Protein AF-A0A9E4VIU3-F1 (afdb_monomer)

Nearest PDB structures (foldseek):
  3c1l-assembly2_J  TM=9.282E-01  e=8.572E-02  Mesorhizobium japonicum MAFF 303099
  3c1l-assembly1_B  TM=9.334E-01  e=9.103E-02  Mesorhizobium japonicum MAFF 303099
  6k40-assembly3_C  TM=9.002E-01  e=1.660E-01  Deinococcus radiodurans R1 = ATCC 13939 = DSM 20539
  2pfx-assembly1_A  TM=9.148E-01  e=4.341E-01  Ruegeria sp. TM1040
  2oyo-assembly1_A  TM=9.130E-01  e=4.610E-01  Deinococcus geothermalis DSM 11300

Secondary structure (DSSP, 8-state):
--------GGGS-HHHHHHHHHHHHHHH-GGG--HHHHHHHTTTS-HHHHHHHHHHHHHHHHHHHHHHHTTPPPPTTSSS--S----

Structure (mmCIF, N/CA/C/O backbone):
data_AF-A0A9E4VIU3-F1
#
_entry.id   AF-A0A9E4VIU3-F1
#
loop_
_atom_site.group_PDB
_atom_site.id
_atom_site.type_symbol
_atom_site.label_atom_id
_atom_site.label_alt_id
_atom_site.label_comp_id
_atom_site.label_asym_id
_atom_site.label_entity_id
_atom_site.label_seq_id
_atom_site.pdbx_PDB_ins_code
_atom_site.Cartn_x
_atom_site.Cartn_y
_atom_site.Cartn_z
_atom_site.occupancy
_atom_site.B_iso_or_equiv
_atom_site.auth_seq_id
_atom_site.auth_comp_id
_atom_site.auth_asym_id
_atom_site.auth_atom_id
_atom_site.pdbx_PDB_model_num
ATOM 1 N N . MET A 1 1 ? 5.549 -7.928 -11.890 1.00 46.66 1 MET A N 1
ATOM 2 C CA . MET A 1 1 ? 5.554 -7.883 -10.416 1.00 46.66 1 MET A CA 1
ATOM 3 C C . MET A 1 1 ? 6.245 -6.600 -9.995 1.00 46.66 1 MET A C 1
ATOM 5 O O . MET A 1 1 ? 7.378 -6.405 -10.414 1.00 46.66 1 MET A O 1
ATOM 9 N N . CYS A 1 2 ?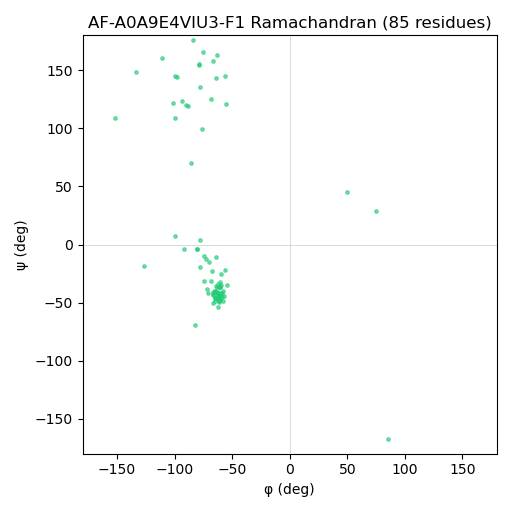 5.574 -5.707 -9.270 1.00 53.59 2 CYS A N 1
ATOM 10 C CA . CYS A 1 2 ? 6.219 -4.509 -8.731 1.00 53.59 2 CYS A CA 1
ATOM 11 C C . CYS A 1 2 ? 6.805 -4.874 -7.360 1.00 53.59 2 CYS A C 1
ATOM 13 O O . CYS A 1 2 ? 6.063 -5.320 -6.492 1.00 53.59 2 CYS A O 1
ATOM 15 N N . ILE A 1 3 ? 8.123 -4.760 -7.179 1.00 57.84 3 ILE A N 1
ATOM 16 C CA . ILE A 1 3 ? 8.794 -5.090 -5.912 1.00 57.84 3 ILE A CA 1
ATOM 17 C C . ILE A 1 3 ? 9.085 -3.780 -5.185 1.00 57.84 3 ILE A C 1
ATOM 19 O O . ILE A 1 3 ? 9.760 -2.919 -5.739 1.00 57.84 3 ILE A O 1
ATOM 23 N N . ILE A 1 4 ? 8.574 -3.632 -3.961 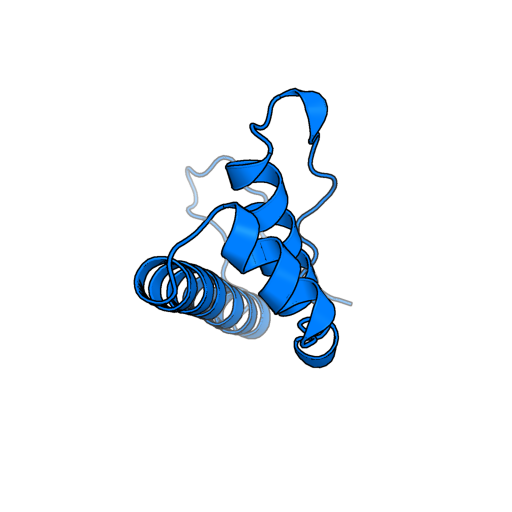1.00 61.62 4 ILE A N 1
ATOM 24 C CA . ILE A 1 4 ? 8.729 -2.406 -3.151 1.00 61.62 4 ILE A CA 1
ATOM 25 C C . ILE A 1 4 ? 10.105 -2.357 -2.443 1.00 61.62 4 ILE A C 1
ATOM 27 O O . ILE A 1 4 ? 10.490 -1.351 -1.864 1.00 61.62 4 ILE A O 1
ATOM 31 N N . GLY A 1 5 ? 10.912 -3.413 -2.568 1.00 66.56 5 GLY A N 1
ATOM 32 C CA . GLY A 1 5 ? 12.187 -3.560 -1.865 1.00 66.56 5 GLY A CA 1
ATOM 33 C C . GLY A 1 5 ? 11.986 -4.148 -0.469 1.00 66.56 5 GLY A C 1
ATOM 34 O O . GLY A 1 5 ? 10.923 -4.685 -0.170 1.00 66.56 5 GLY A O 1
ATOM 35 N N . HIS A 1 6 ? 13.023 -4.101 0.367 1.00 71.06 6 HIS A N 1
ATOM 36 C CA . HIS A 1 6 ? 12.901 -4.443 1.783 1.00 71.06 6 HIS A CA 1
ATOM 37 C C . HIS A 1 6 ? 12.548 -3.179 2.564 1.00 71.06 6 HIS A C 1
ATOM 39 O O . HIS A 1 6 ? 13.314 -2.215 2.536 1.00 71.06 6 HIS A O 1
ATOM 45 N 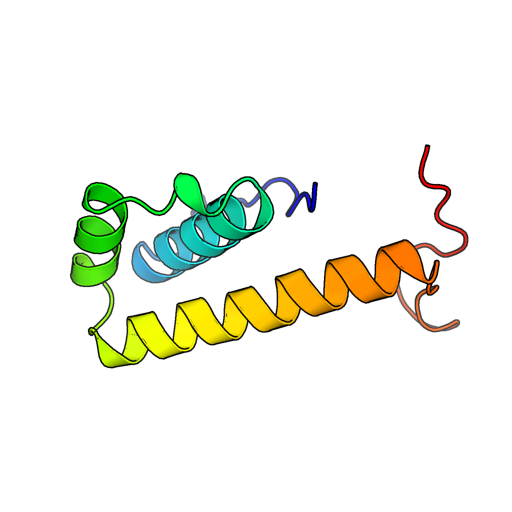N . VAL A 1 7 ? 11.405 -3.186 3.247 1.00 72.75 7 VAL A N 1
ATOM 46 C CA . VAL A 1 7 ? 11.005 -2.100 4.143 1.00 72.75 7 VAL A CA 1
ATOM 47 C C . VAL A 1 7 ? 11.449 -2.447 5.561 1.00 72.75 7 VAL A C 1
ATOM 49 O O . VAL A 1 7 ? 11.082 -3.490 6.100 1.00 72.75 7 VAL A O 1
ATOM 52 N N . ASP A 1 8 ? 12.240 -1.564 6.167 1.00 78.94 8 ASP A N 1
ATOM 53 C CA . ASP A 1 8 ? 12.547 -1.629 7.593 1.00 78.94 8 ASP A CA 1
ATOM 54 C C . ASP A 1 8 ? 11.343 -1.124 8.401 1.00 78.94 8 ASP A C 1
ATOM 56 O O . ASP A 1 8 ? 11.116 0.079 8.540 1.00 78.94 8 ASP A O 1
ATOM 60 N N . GLU A 1 9 ? 10.548 -2.056 8.926 1.00 80.00 9 GLU A N 1
ATOM 61 C CA . GLU A 1 9 ? 9.373 -1.735 9.741 1.00 80.00 9 GLU A CA 1
ATOM 62 C C . GLU A 1 9 ? 9.732 -1.218 11.147 1.00 80.00 9 GLU A C 1
ATOM 64 O O . GLU A 1 9 ? 8.861 -0.688 11.832 1.00 80.00 9 GLU A O 1
ATOM 69 N N . SER A 1 10 ? 10.988 -1.338 11.601 1.00 80.62 10 SER A N 1
ATOM 70 C CA . SER A 1 10 ? 11.366 -0.986 12.981 1.00 80.62 10 SER A CA 1
ATOM 71 C C . SER A 1 10 ? 11.271 0.515 13.284 1.00 80.62 10 SER A C 1
ATOM 73 O O . SER A 1 10 ? 11.103 0.901 14.442 1.00 80.62 10 SER A O 1
ATOM 75 N N . GLY A 1 11 ? 11.336 1.355 12.247 1.00 87.94 11 GLY A N 1
ATOM 76 C CA . GLY A 1 11 ? 11.146 2.803 12.338 1.00 87.94 11 GLY A CA 1
ATOM 77 C C . GLY A 1 11 ? 9.704 3.274 12.123 1.00 87.94 11 GLY A C 1
ATOM 78 O O . GLY A 1 11 ? 9.453 4.472 12.232 1.00 87.94 11 GLY A O 1
ATOM 79 N N . LEU A 1 12 ? 8.772 2.372 11.801 1.00 90.81 12 LEU A N 1
ATOM 80 C CA . LEU A 1 12 ? 7.393 2.718 11.459 1.00 90.81 12 LEU A CA 1
ATOM 81 C C . LEU A 1 12 ? 6.458 2.563 12.658 1.00 90.81 12 LEU A C 1
ATOM 83 O O . LEU A 1 12 ? 6.566 1.632 13.459 1.00 90.81 12 LEU A O 1
ATOM 87 N N . THR A 1 13 ? 5.468 3.447 12.753 1.00 94.19 13 THR A N 1
ATOM 88 C CA . THR A 1 13 ? 4.335 3.216 13.652 1.00 94.19 13 THR A CA 1
ATOM 89 C C . THR A 1 13 ? 3.505 2.017 13.167 1.00 94.19 13 THR A C 1
ATOM 91 O O . THR A 1 13 ? 3.501 1.711 11.971 1.00 94.19 13 THR A O 1
ATOM 94 N N . PRO A 1 14 ? 2.718 1.356 14.040 1.00 92.69 14 PRO A N 1
ATOM 95 C CA . PRO A 1 14 ? 1.844 0.254 13.620 1.00 92.69 14 PRO A CA 1
ATOM 96 C C . PRO A 1 14 ? 0.886 0.631 12.478 1.00 92.69 14 PRO A C 1
ATOM 98 O O . PRO A 1 14 ? 0.630 -0.171 11.579 1.00 92.69 14 PRO A O 1
ATOM 101 N N . ARG A 1 15 ? 0.405 1.883 12.473 1.00 93.75 15 ARG A N 1
ATOM 102 C CA . ARG A 1 15 ? -0.448 2.433 11.413 1.00 93.75 15 ARG A CA 1
ATOM 103 C C . ARG A 1 15 ? 0.295 2.515 10.076 1.00 93.75 15 ARG A C 1
ATOM 105 O O . ARG A 1 15 ? -0.223 2.051 9.064 1.00 93.75 15 ARG A O 1
ATOM 112 N N . GLU A 1 16 ? 1.508 3.063 10.072 1.00 93.56 16 GLU A N 1
ATOM 113 C CA . GLU A 1 16 ? 2.335 3.186 8.863 1.00 93.56 16 GLU A CA 1
ATOM 114 C C . GLU A 1 16 ? 2.786 1.822 8.340 1.00 93.56 16 GLU A C 1
ATOM 116 O O . GLU A 1 16 ? 2.659 1.558 7.147 1.00 93.56 16 GLU A O 1
ATOM 121 N N . ALA A 1 17 ? 3.227 0.922 9.223 1.00 92.81 17 ALA A N 1
ATOM 122 C CA . ALA A 1 17 ? 3.596 -0.443 8.851 1.00 92.81 17 ALA A CA 1
ATOM 123 C C . ALA A 1 17 ? 2.420 -1.181 8.185 1.00 92.81 17 ALA A C 1
ATOM 125 O O . ALA A 1 17 ? 2.595 -1.858 7.173 1.00 92.81 17 ALA A O 1
ATOM 126 N N . THR A 1 18 ? 1.196 -0.994 8.690 1.00 94.25 18 THR A N 1
ATOM 127 C CA . THR A 1 18 ? -0.010 -1.582 8.086 1.00 94.25 18 THR A CA 1
ATOM 128 C C . THR A 1 18 ? -0.293 -1.012 6.690 1.00 94.25 18 THR A C 1
ATOM 130 O O . THR A 1 18 ? -0.619 -1.772 5.776 1.00 94.25 18 THR A O 1
ATOM 133 N N . ALA A 1 19 ? -0.115 0.298 6.482 1.00 93.81 19 ALA A N 1
ATOM 134 C CA . ALA A 1 19 ? -0.250 0.914 5.158 1.00 93.81 19 ALA A CA 1
ATOM 135 C C . ALA A 1 19 ? 0.819 0.425 4.166 1.00 93.81 19 ALA A C 1
ATOM 137 O O . ALA A 1 19 ? 0.507 0.161 3.004 1.00 93.81 19 ALA A O 1
ATOM 138 N N . VAL A 1 20 ? 2.065 0.252 4.616 1.00 92.06 20 VAL A N 1
ATOM 139 C CA . VAL A 1 20 ? 3.135 -0.316 3.785 1.00 92.06 20 VAL A CA 1
ATOM 140 C C . VAL A 1 20 ? 2.797 -1.748 3.372 1.00 92.06 20 VAL A C 1
ATOM 142 O O . VAL A 1 20 ? 2.863 -2.073 2.187 1.00 92.06 20 VAL A O 1
ATOM 145 N N . ARG A 1 21 ? 2.340 -2.584 4.310 1.00 92.31 21 ARG A N 1
ATOM 146 C CA . ARG A 1 21 ? 1.906 -3.961 4.019 1.00 92.31 21 ARG A CA 1
ATOM 147 C C . ARG A 1 21 ? 0.744 -4.014 3.028 1.00 92.31 21 ARG A C 1
ATOM 149 O O . ARG A 1 21 ? 0.713 -4.903 2.180 1.00 92.31 21 ARG A O 1
ATOM 156 N N . LEU A 1 22 ? -0.193 -3.064 3.096 1.00 93.88 22 LEU A N 1
ATOM 157 C CA . LEU A 1 22 ? -1.262 -2.933 2.100 1.00 93.88 22 LEU A CA 1
ATOM 158 C C . LEU A 1 22 ? -0.678 -2.657 0.711 1.00 93.88 22 LEU A C 1
ATOM 160 O O . LEU A 1 22 ? -1.019 -3.356 -0.244 1.00 93.88 22 LEU A O 1
ATOM 164 N N . ALA A 1 23 ? 0.226 -1.681 0.600 1.00 92.12 23 ALA A N 1
ATOM 165 C CA . ALA A 1 23 ? 0.876 -1.354 -0.664 1.00 92.12 23 ALA A CA 1
ATOM 166 C C . ALA A 1 23 ? 1.653 -2.556 -1.234 1.00 92.12 23 ALA A C 1
ATOM 168 O O . ALA A 1 23 ? 1.547 -2.836 -2.429 1.00 92.12 23 ALA A O 1
ATOM 169 N N . GLU A 1 24 ? 2.371 -3.305 -0.389 1.00 90.00 24 GLU A N 1
ATOM 170 C CA . GLU A 1 24 ? 3.096 -4.522 -0.779 1.00 90.00 24 GLU A CA 1
ATOM 171 C C . GLU A 1 24 ? 2.174 -5.612 -1.319 1.00 90.00 24 GLU A C 1
ATOM 173 O O . GLU A 1 24 ? 2.435 -6.142 -2.403 1.00 90.00 24 GLU A O 1
ATOM 178 N N . ARG A 1 25 ? 1.079 -5.915 -0.612 1.00 92.31 25 ARG A N 1
ATOM 179 C CA . ARG A 1 25 ? 0.080 -6.894 -1.065 1.00 92.31 25 ARG A CA 1
ATOM 180 C C . ARG A 1 25 ? -0.531 -6.470 -2.395 1.00 92.31 25 ARG A C 1
ATOM 182 O O . ARG A 1 25 ? -0.511 -7.237 -3.349 1.00 92.31 25 ARG A O 1
ATOM 189 N N . MET A 1 26 ? -0.959 -5.213 -2.524 1.00 92.81 26 MET A N 1
ATOM 190 C CA . MET A 1 26 ? -1.525 -4.686 -3.774 1.00 92.81 26 MET A CA 1
ATOM 191 C C . MET A 1 26 ? -0.541 -4.706 -4.954 1.00 92.81 26 MET A C 1
ATOM 193 O O . MET A 1 26 ? -0.946 -4.874 -6.109 1.00 92.81 26 MET A O 1
ATOM 197 N N . ALA A 1 27 ? 0.750 -4.493 -4.697 1.00 88.38 27 ALA A N 1
ATOM 198 C CA . ALA A 1 27 ? 1.796 -4.556 -5.714 1.00 88.38 27 ALA A CA 1
ATOM 199 C C . ALA A 1 27 ? 2.127 -5.999 -6.132 1.00 88.38 27 ALA A C 1
ATOM 201 O O . ALA A 1 27 ? 2.498 -6.223 -7.294 1.00 88.38 27 ALA A O 1
ATOM 202 N N . ARG A 1 28 ? 1.989 -6.949 -5.195 1.00 87.56 28 ARG A N 1
ATOM 203 C CA . ARG A 1 28 ? 2.260 -8.377 -5.372 1.00 87.56 28 ARG A CA 1
ATOM 204 C C . ARG A 1 28 ? 1.090 -9.113 -6.022 1.00 87.56 28 ARG A C 1
ATOM 206 O O . ARG A 1 28 ? 1.191 -9.549 -7.167 1.00 87.56 28 ARG A O 1
ATOM 213 N N . ASP A 1 29 ? 0.001 -9.229 -5.280 1.00 88.94 29 ASP A N 1
ATOM 214 C CA . ASP A 1 29 ? -1.254 -9.842 -5.686 1.00 88.94 29 ASP A CA 1
ATOM 215 C C . ASP A 1 29 ? -2.400 -9.174 -4.903 1.00 88.94 29 ASP A C 1
ATOM 217 O O . ASP A 1 29 ? -2.537 -9.393 -3.699 1.00 88.94 29 ASP A O 1
ATOM 221 N N . PRO A 1 30 ? -3.247 -8.364 -5.562 1.00 89.31 30 PRO A N 1
ATOM 222 C CA . PRO A 1 30 ? -4.386 -7.725 -4.912 1.00 89.31 30 PRO A CA 1
ATOM 223 C C . PRO A 1 30 ? -5.350 -8.697 -4.220 1.00 89.31 30 PRO A C 1
ATOM 225 O O . PRO A 1 30 ? -6.060 -8.270 -3.314 1.00 89.31 30 PRO A O 1
ATOM 228 N N . H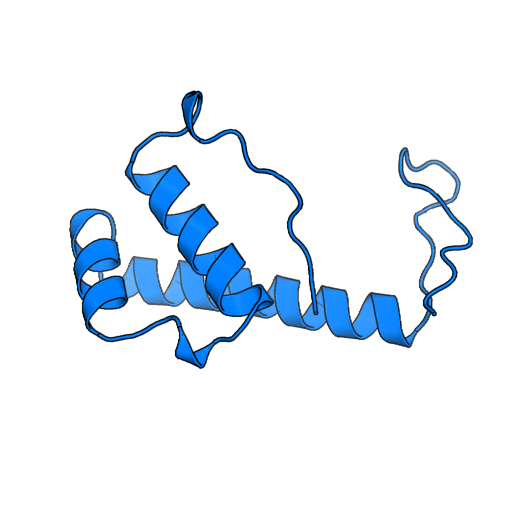IS A 1 31 ? -5.379 -9.982 -4.599 1.00 91.00 31 HIS A N 1
ATOM 229 C CA . HIS A 1 31 ? -6.211 -10.981 -3.920 1.00 91.00 31 HIS A CA 1
ATOM 230 C C . HIS A 1 31 ? -5.716 -11.327 -2.506 1.00 91.00 31 HIS A C 1
ATOM 232 O O . HIS A 1 31 ? -6.478 -11.893 -1.730 1.00 91.00 31 HIS A O 1
ATOM 238 N N . GLU A 1 32 ? -4.478 -10.971 -2.141 1.00 91.06 32 GLU A N 1
ATOM 239 C CA . GLU A 1 32 ? -3.959 -11.107 -0.770 1.00 91.06 32 GLU A CA 1
ATOM 240 C C . GLU A 1 32 ? -4.535 -10.051 0.194 1.00 91.06 32 GLU A C 1
ATOM 242 O O . GLU A 1 32 ? -4.303 -10.118 1.405 1.00 91.06 32 GLU A O 1
ATOM 247 N N . VAL A 1 33 ? -5.252 -9.044 -0.317 1.00 93.12 33 VAL A N 1
ATOM 248 C CA . VAL A 1 33 ? -5.978 -8.049 0.487 1.00 93.12 33 VAL A CA 1
ATOM 249 C C . VAL A 1 33 ? -7.364 -8.615 0.822 1.00 93.12 33 VAL A C 1
ATOM 251 O O . VAL A 1 33 ? -8.382 -8.196 0.275 1.00 93.12 33 VAL A O 1
ATOM 254 N N . ASP A 1 34 ? -7.374 -9.624 1.687 1.00 94.00 34 ASP A N 1
ATOM 255 C CA . ASP A 1 34 ? -8.564 -10.352 2.129 1.00 94.00 34 ASP A CA 1
ATOM 256 C C . ASP A 1 34 ? -9.303 -9.664 3.296 1.00 94.00 34 ASP A C 1
ATOM 258 O O . ASP A 1 34 ? -8.874 -8.638 3.833 1.00 94.00 34 ASP A O 1
ATOM 262 N N . ASP A 1 35 ? -10.443 -10.235 3.700 1.00 95.19 35 ASP A N 1
ATOM 263 C CA . ASP A 1 35 ? -11.284 -9.708 4.785 1.00 95.19 35 ASP A CA 1
ATOM 264 C C . ASP A 1 35 ? -10.548 -9.642 6.136 1.00 95.19 35 ASP A C 1
ATOM 2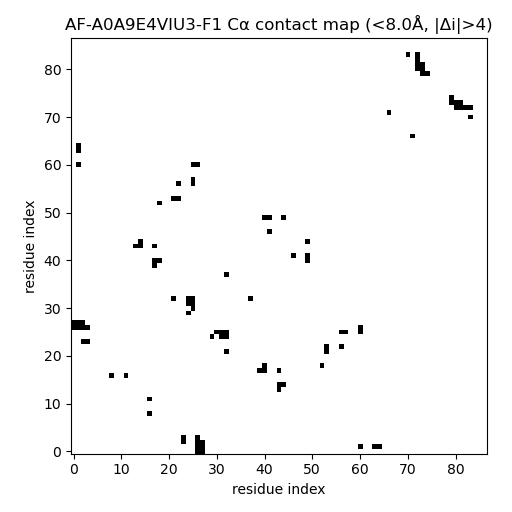66 O O . ASP A 1 35 ? -10.789 -8.734 6.946 1.00 95.19 35 ASP A O 1
ATOM 270 N N . ASP A 1 36 ? -9.625 -10.576 6.376 1.00 96.12 36 ASP A N 1
ATOM 271 C CA . ASP A 1 36 ? -8.779 -10.603 7.569 1.00 96.12 36 ASP A CA 1
ATOM 272 C C . ASP A 1 36 ? -7.818 -9.412 7.574 1.00 96.12 36 ASP A C 1
ATOM 274 O O . ASP A 1 36 ? -7.623 -8.758 8.606 1.00 96.12 36 ASP A O 1
ATOM 278 N N . PHE A 1 37 ? -7.249 -9.071 6.419 1.00 95.94 37 PHE A N 1
ATOM 279 C CA . PHE A 1 37 ? -6.398 -7.900 6.283 1.00 95.94 37 PHE A CA 1
ATOM 280 C C . PHE A 1 37 ? -7.186 -6.586 6.335 1.00 95.94 37 PHE A C 1
ATOM 282 O O . PHE A 1 37 ? -6.753 -5.645 7.001 1.00 95.94 37 PHE A O 1
ATOM 289 N N . PHE A 1 38 ? -8.386 -6.520 5.751 1.00 95.94 38 PHE A N 1
ATOM 290 C CA . PHE A 1 38 ? -9.288 -5.378 5.953 1.00 95.94 38 PHE A CA 1
ATOM 291 C C . PHE A 1 38 ? -9.656 -5.185 7.425 1.00 95.94 38 PHE A C 1
ATOM 293 O O . PHE A 1 38 ? -9.771 -4.055 7.901 1.00 95.94 38 PHE A O 1
ATOM 300 N N . SER A 1 39 ? -9.796 -6.276 8.175 1.00 96.25 39 SER A N 1
ATOM 301 C CA . SER A 1 39 ? -10.037 -6.208 9.615 1.00 96.25 39 SER A CA 1
ATOM 302 C C . SER A 1 39 ? -8.828 -5.674 10.387 1.00 96.25 39 SER A C 1
ATOM 304 O O . SER A 1 39 ? -9.023 -4.980 11.381 1.00 96.25 39 SER A O 1
ATOM 306 N N . GLN A 1 40 ? -7.598 -5.919 9.921 1.00 95.38 40 GLN A N 1
ATOM 307 C CA . GLN A 1 40 ? -6.381 -5.296 10.464 1.00 95.38 40 GLN A CA 1
ATOM 308 C C . GLN A 1 40 ? -6.290 -3.809 10.106 1.00 95.38 40 GLN A C 1
ATOM 310 O O . GLN A 1 40 ? -5.978 -2.992 10.968 1.00 95.38 40 GLN A O 1
ATOM 315 N N . LEU A 1 41 ? -6.630 -3.432 8.869 1.00 96.06 41 LEU A N 1
ATOM 316 C CA . LEU A 1 41 ? -6.678 -2.027 8.448 1.00 96.06 41 LEU A CA 1
ATOM 317 C C . LEU A 1 41 ? -7.632 -1.213 9.330 1.00 96.06 41 LEU A C 1
ATOM 319 O O . LEU A 1 41 ? -7.257 -0.150 9.822 1.00 96.06 41 LEU A O 1
ATOM 323 N N . ARG A 1 42 ? -8.816 -1.761 9.627 1.00 96.88 42 ARG A N 1
ATOM 324 C CA . ARG A 1 42 ? -9.819 -1.134 10.506 1.00 96.88 42 ARG A CA 1
ATOM 325 C C . ARG A 1 42 ? -9.369 -0.952 11.965 1.00 96.88 42 ARG A C 1
ATOM 327 O O . ARG A 1 42 ? -10.039 -0.255 12.719 1.00 96.88 42 ARG A O 1
ATOM 334 N N . GLN A 1 43 ? -8.243 -1.537 12.388 1.00 97.00 43 GLN A N 1
ATOM 335 C CA . GLN A 1 43 ? -7.653 -1.264 13.711 1.00 97.00 43 GLN A CA 1
ATOM 336 C C . GLN A 1 43 ? -6.894 0.070 13.753 1.00 97.00 43 GLN A C 1
ATOM 338 O O . GLN A 1 43 ? -6.632 0.596 14.835 1.00 97.00 43 GLN A O 1
ATOM 343 N N . HIS A 1 44 ? -6.520 0.607 12.589 1.00 96.38 44 HIS A N 1
ATOM 344 C CA . HIS A 1 44 ? -5.645 1.773 12.468 1.00 96.38 44 HIS A CA 1
ATOM 345 C C . HIS A 1 44 ? -6.218 2.902 11.606 1.00 96.38 44 HIS A C 1
ATOM 347 O O . HIS A 1 44 ? -5.734 4.030 11.711 1.00 96.38 44 HIS A O 1
ATOM 353 N N . PHE A 1 45 ? -7.218 2.601 10.777 1.00 96.50 45 PHE A N 1
ATOM 354 C CA . PHE A 1 45 ? -7.818 3.509 9.808 1.00 96.50 45 PHE A CA 1
ATOM 355 C C . PHE A 1 45 ? -9.348 3.451 9.879 1.00 96.50 45 PHE A C 1
ATOM 357 O O . PHE A 1 45 ? -9.913 2.390 10.159 1.00 96.50 45 PHE A O 1
ATOM 364 N N . THR A 1 46 ? -10.019 4.570 9.599 1.00 97.75 46 THR A N 1
ATOM 365 C CA . THR A 1 46 ? -11.469 4.573 9.330 1.00 97.75 46 THR A CA 1
ATOM 366 C C . THR A 1 46 ? -11.768 4.027 7.935 1.00 97.75 46 THR A C 1
ATOM 368 O O . THR A 1 46 ? -10.871 3.920 7.098 1.00 97.75 46 THR A O 1
ATOM 371 N N . ASP A 1 47 ? -13.029 3.700 7.649 1.00 96.62 47 ASP A N 1
ATOM 372 C CA . ASP A 1 47 ? -13.417 3.208 6.322 1.00 96.62 47 ASP A CA 1
ATOM 373 C C . ASP A 1 47 ? -13.122 4.243 5.219 1.00 96.62 47 ASP A C 1
ATOM 375 O O . ASP A 1 47 ? -12.671 3.874 4.134 1.00 96.62 47 ASP A O 1
ATOM 379 N N . GLU A 1 48 ? -13.292 5.540 5.498 1.00 97.69 48 GLU A N 1
ATOM 380 C CA . GLU A 1 48 ? -12.930 6.618 4.571 1.00 97.69 48 GLU A CA 1
ATOM 381 C C . GLU A 1 48 ? -11.417 6.673 4.328 1.00 97.69 48 GLU A C 1
ATOM 383 O O . GLU A 1 48 ? -10.976 6.728 3.180 1.00 97.69 48 GLU A O 1
ATOM 388 N N . GLU A 1 49 ? -10.611 6.587 5.391 1.00 97.06 49 GLU A N 1
ATOM 389 C CA . GLU A 1 49 ? -9.151 6.566 5.273 1.00 97.06 49 GLU A CA 1
ATOM 390 C C . GLU A 1 49 ? -8.665 5.323 4.510 1.00 97.06 49 GLU A C 1
ATOM 392 O O . GLU A 1 49 ? -7.725 5.408 3.721 1.00 97.06 49 GLU A O 1
ATOM 397 N N . ILE A 1 50 ? -9.312 4.167 4.689 1.00 96.69 50 ILE A N 1
ATOM 398 C CA . ILE A 1 50 ? -8.990 2.945 3.939 1.00 96.69 50 ILE A CA 1
ATOM 399 C C . ILE A 1 50 ? -9.216 3.164 2.442 1.00 96.69 50 ILE A C 1
ATOM 401 O O . ILE A 1 50 ? -8.356 2.793 1.640 1.00 96.69 50 ILE A O 1
ATOM 405 N N . VAL A 1 51 ? -10.331 3.791 2.052 1.00 96.81 51 VAL A N 1
ATOM 406 C CA . VAL A 1 51 ? -10.598 4.126 0.644 1.00 96.81 51 VAL A CA 1
ATOM 407 C C . VAL A 1 51 ? -9.493 5.021 0.082 1.00 96.81 51 VAL A C 1
ATOM 409 O O . VAL A 1 51 ? -8.983 4.748 -1.008 1.00 96.81 51 VAL A O 1
ATOM 412 N N . GLU A 1 52 ? -9.079 6.048 0.825 1.00 96.62 52 GLU A N 1
ATOM 413 C CA . GLU A 1 52 ? -8.011 6.959 0.404 1.00 96.62 52 GLU A CA 1
ATOM 414 C C . GLU A 1 52 ? -6.663 6.247 0.243 1.00 96.62 52 GLU A C 1
ATOM 416 O O . GLU A 1 52 ? -5.995 6.415 -0.781 1.00 96.62 52 GLU A O 1
ATOM 421 N N . VAL A 1 53 ? -6.269 5.411 1.209 1.00 94.81 53 VAL A N 1
ATOM 422 C CA . VAL A 1 53 ? -4.985 4.692 1.169 1.00 94.81 53 VAL A CA 1
ATOM 423 C C . VAL A 1 53 ? -4.964 3.670 0.031 1.00 94.81 53 VAL A C 1
ATOM 425 O O . VAL A 1 53 ? -3.980 3.595 -0.710 1.00 94.81 53 VAL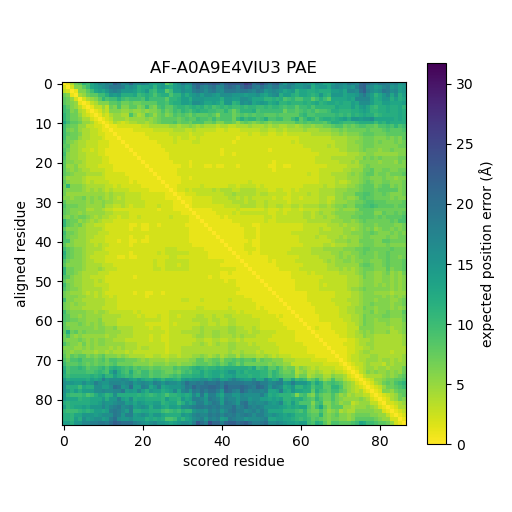 A O 1
ATOM 428 N N . VAL A 1 54 ? -6.051 2.918 -0.169 1.00 95.50 54 VAL A N 1
ATOM 429 C CA . VAL A 1 54 ? -6.174 1.971 -1.290 1.00 95.50 54 VAL A CA 1
ATOM 430 C C . VAL A 1 54 ? -6.105 2.710 -2.627 1.00 95.50 54 VAL A C 1
ATOM 432 O O . VAL A 1 54 ? -5.423 2.264 -3.557 1.00 95.50 54 VAL A O 1
ATOM 435 N N . PHE A 1 55 ? -6.775 3.856 -2.742 1.00 95.75 55 PHE A N 1
ATOM 436 C CA . PHE A 1 55 ? -6.746 4.654 -3.962 1.00 95.75 55 PHE A CA 1
ATOM 437 C C . PHE A 1 55 ? -5.343 5.207 -4.247 1.00 95.75 55 PHE A C 1
ATOM 439 O O . PHE A 1 55 ? -4.838 5.056 -5.363 1.00 95.75 55 PHE A O 1
A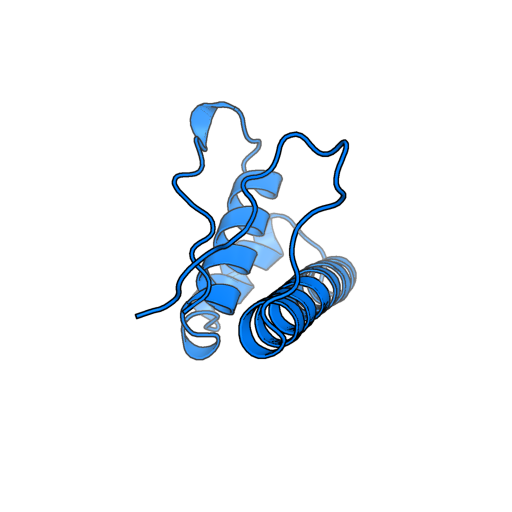TOM 446 N N . ALA A 1 56 ? -4.671 5.760 -3.235 1.00 94.06 56 ALA A N 1
ATOM 447 C CA . ALA A 1 56 ? -3.299 6.244 -3.353 1.00 94.06 56 ALA A CA 1
ATOM 448 C C . ALA A 1 56 ? -2.338 5.127 -3.800 1.00 94.06 56 ALA A C 1
ATOM 450 O O . ALA A 1 56 ? -1.600 5.297 -4.775 1.00 94.06 56 ALA A O 1
ATOM 451 N N . ALA A 1 57 ? -2.396 3.953 -3.162 1.00 92.88 57 ALA A N 1
ATOM 452 C CA . ALA A 1 57 ? -1.585 2.794 -3.539 1.00 92.88 57 ALA A CA 1
ATOM 453 C C . ALA A 1 57 ? -1.874 2.317 -4.978 1.00 92.88 57 ALA A C 1
ATOM 455 O O . ALA A 1 57 ? -0.958 1.942 -5.718 1.00 92.88 57 ALA A O 1
ATOM 456 N N . SER A 1 58 ? -3.136 2.383 -5.412 1.00 93.75 58 SER A N 1
ATOM 457 C CA . SER A 1 58 ? -3.550 2.008 -6.770 1.00 93.75 58 SER A CA 1
ATOM 458 C C . SER A 1 58 ? -2.922 2.898 -7.844 1.00 93.75 58 SER A C 1
ATOM 460 O O . SER A 1 58 ? -2.463 2.382 -8.866 1.00 93.75 58 SER A O 1
ATOM 462 N N . ILE A 1 59 ? -2.852 4.215 -7.611 1.00 93.81 59 ILE A N 1
ATOM 463 C CA . ILE A 1 59 ? -2.234 5.172 -8.545 1.00 93.81 59 ILE A CA 1
ATOM 464 C C . ILE A 1 59 ? -0.759 4.829 -8.766 1.00 93.81 59 ILE A C 1
ATOM 466 O O . ILE A 1 59 ? -0.309 4.765 -9.912 1.00 93.81 59 ILE A O 1
ATOM 470 N N . PHE A 1 60 ? -0.013 4.550 -7.695 1.00 88.75 60 PHE A N 1
ATOM 471 C CA . PHE A 1 60 ? 1.394 4.162 -7.816 1.00 88.75 60 PHE A CA 1
ATOM 472 C C . PHE A 1 60 ? 1.560 2.825 -8.537 1.00 88.75 60 PHE A C 1
ATOM 474 O O . PHE A 1 60 ? 2.425 2.691 -9.401 1.00 88.75 60 PHE A O 1
ATOM 481 N N . ASN A 1 61 ? 0.697 1.845 -8.260 1.00 89.38 61 ASN A N 1
ATOM 482 C CA . ASN A 1 61 ? 0.749 0.560 -8.951 1.00 89.38 61 ASN A CA 1
ATOM 483 C C . ASN A 1 61 ? 0.449 0.699 -10.458 1.00 89.38 61 ASN A C 1
ATOM 485 O O . ASN A 1 61 ? 1.043 -0.001 -11.281 1.00 89.38 61 ASN A O 1
ATOM 489 N N . TRP A 1 62 ? -0.451 1.609 -10.842 1.00 91.25 62 TRP A N 1
ATOM 490 C CA . TRP A 1 62 ? -0.689 1.962 -12.243 1.00 91.25 62 TRP A CA 1
ATOM 491 C C . TRP A 1 62 ? 0.528 2.656 -12.870 1.00 91.25 62 TRP A C 1
ATOM 493 O O . TRP A 1 62 ? 1.006 2.212 -13.917 1.00 91.25 62 TRP A O 1
ATOM 503 N N . GLY A 1 63 ? 1.070 3.681 -12.206 1.00 88.94 63 GLY A N 1
ATOM 504 C CA . GLY A 1 63 ? 2.229 4.437 -12.685 1.00 88.94 63 GLY A CA 1
ATOM 505 C C . GLY A 1 63 ? 3.451 3.546 -12.899 1.00 88.94 63 GLY A C 1
ATOM 506 O O . GLY A 1 63 ? 4.099 3.624 -13.940 1.00 88.94 63 GLY A O 1
ATOM 507 N N . ASN A 1 64 ? 3.704 2.610 -11.983 1.00 86.38 64 ASN A N 1
ATOM 508 C CA . ASN A 1 64 ? 4.791 1.641 -12.115 1.00 86.38 64 ASN A CA 1
ATOM 509 C C . ASN A 1 64 ? 4.618 0.755 -13.354 1.00 86.38 64 ASN A C 1
ATOM 511 O O . ASN A 1 64 ? 5.568 0.576 -14.115 1.00 86.38 64 ASN A O 1
ATOM 515 N N . LYS A 1 65 ? 3.407 0.239 -13.610 1.00 87.44 65 LYS A N 1
ATOM 516 C CA . LYS A 1 65 ? 3.136 -0.561 -14.818 1.00 87.44 65 LYS A CA 1
ATOM 517 C C . LYS A 1 65 ? 3.355 0.252 -16.091 1.00 87.44 65 LYS A C 1
ATOM 519 O O . LYS A 1 65 ? 3.967 -0.257 -17.028 1.00 87.44 65 LYS A O 1
ATOM 524 N N . PHE A 1 66 ? 2.883 1.496 -16.120 1.00 90.25 66 PHE A N 1
ATOM 525 C CA . PHE A 1 66 ? 3.069 2.387 -17.260 1.00 90.25 66 PHE A CA 1
ATOM 526 C C . PHE A 1 66 ? 4.557 2.674 -17.512 1.00 90.25 66 PHE A C 1
ATOM 528 O O . PHE A 1 66 ? 5.056 2.391 -18.601 1.00 90.25 66 PHE A O 1
ATOM 535 N N . ASN A 1 67 ? 5.281 3.140 -16.491 1.00 87.94 67 ASN A N 1
ATOM 536 C CA . ASN A 1 67 ? 6.691 3.523 -16.589 1.00 87.94 67 ASN A CA 1
ATOM 537 C C . ASN A 1 67 ? 7.580 2.349 -17.021 1.00 87.94 67 ASN A C 1
ATOM 539 O O . ASN A 1 67 ? 8.402 2.506 -17.923 1.00 87.94 67 ASN A O 1
ATOM 543 N N . ILE A 1 68 ? 7.376 1.161 -16.437 1.00 85.38 68 ILE A N 1
ATOM 544 C CA . ILE A 1 68 ? 8.121 -0.058 -16.797 1.00 85.38 68 ILE A CA 1
ATOM 545 C C . ILE A 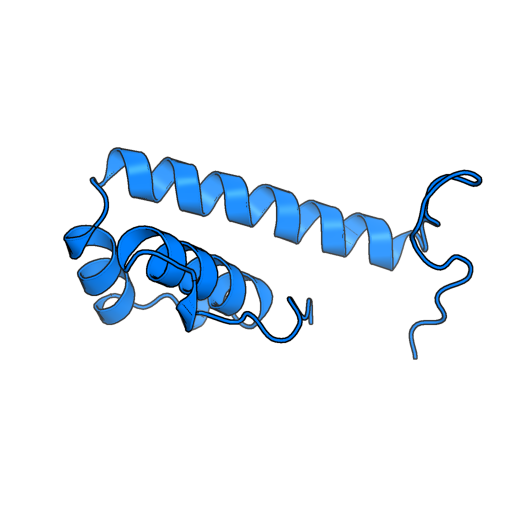1 68 ? 7.831 -0.461 -18.249 1.00 85.38 68 ILE A C 1
ATOM 547 O O . ILE A 1 68 ? 8.756 -0.744 -19.009 1.00 85.38 68 ILE A O 1
ATOM 551 N N . THR A 1 69 ? 6.557 -0.456 -18.659 1.00 86.75 69 THR A N 1
ATOM 552 C CA . THR A 1 69 ? 6.152 -0.835 -20.026 1.00 86.75 69 THR A CA 1
ATOM 553 C C . THR A 1 69 ? 6.748 0.108 -21.068 1.00 86.75 69 THR A C 1
ATOM 555 O O . THR A 1 69 ? 7.228 -0.337 -22.109 1.00 86.75 69 THR A O 1
ATOM 558 N N . MET A 1 70 ? 6.758 1.407 -20.769 1.00 89.44 70 MET A N 1
ATOM 559 C CA . MET A 1 70 ? 7.299 2.442 -21.648 1.00 89.44 70 MET A CA 1
ATOM 560 C C . MET A 1 70 ? 8.825 2.572 -21.567 1.00 89.44 70 MET A C 1
ATOM 562 O O . MET A 1 70 ? 9.394 3.348 -22.333 1.00 89.44 70 MET A O 1
ATOM 566 N N . ARG A 1 71 ? 9.488 1.821 -20.671 1.00 85.56 71 ARG A N 1
ATOM 567 C CA . ARG A 1 71 ? 10.929 1.924 -20.378 1.00 85.56 71 ARG A CA 1
ATOM 568 C C . ARG A 1 71 ? 11.348 3.368 -20.107 1.00 85.56 71 ARG A C 1
ATOM 570 O O . ARG A 1 71 ? 12.330 3.854 -20.659 1.00 85.56 71 ARG A O 1
ATOM 577 N N . MET A 1 72 ? 10.545 4.062 -19.304 1.00 85.38 72 MET A N 1
ATOM 578 C CA . MET A 1 72 ? 10.839 5.437 -18.926 1.00 85.38 72 MET A CA 1
ATOM 579 C C . MET A 1 72 ? 12.063 5.473 -18.020 1.00 85.38 72 MET A C 1
ATOM 581 O O . MET A 1 72 ? 12.086 4.825 -16.975 1.00 85.38 72 MET A O 1
ATOM 585 N N . ASP A 1 73 ? 13.051 6.262 -18.423 1.00 83.50 73 ASP A N 1
ATOM 586 C CA . ASP A 1 73 ? 14.201 6.576 -17.592 1.00 83.50 73 ASP A CA 1
ATOM 587 C C . ASP A 1 73 ? 13.856 7.652 -16.562 1.00 83.50 73 ASP A C 1
ATOM 589 O O . ASP A 1 73 ? 12.959 8.483 -16.755 1.00 83.50 73 ASP A O 1
ATOM 593 N N . ALA A 1 74 ? 14.598 7.639 -15.458 1.00 80.88 74 ALA A N 1
ATOM 594 C CA . ALA A 1 74 ? 14.591 8.743 -14.519 1.00 80.88 74 ALA A CA 1
ATOM 595 C C . ALA A 1 74 ? 15.114 10.031 -15.175 1.00 80.88 74 ALA A C 1
ATOM 597 O O . ALA A 1 74 ? 15.763 10.010 -16.224 1.00 80.88 74 ALA A O 1
ATOM 598 N N . ALA A 1 75 ? 14.832 11.167 -14.535 1.00 81.94 75 ALA A N 1
ATOM 599 C CA . ALA A 1 75 ? 15.353 12.448 -14.989 1.00 81.94 75 ALA A CA 1
ATOM 600 C C . ALA A 1 75 ? 16.897 12.411 -15.082 1.00 81.94 75 ALA A C 1
ATOM 602 O O . ALA A 1 75 ? 17.530 11.763 -14.245 1.00 81.94 75 ALA A O 1
ATOM 603 N N . PRO A 1 76 ? 17.516 13.106 -16.058 1.00 75.12 76 PRO A N 1
ATOM 604 C CA . PRO A 1 76 ? 18.967 13.058 -16.277 1.00 75.12 76 PRO A CA 1
ATOM 605 C C . PRO A 1 76 ? 19.802 13.521 -15.075 1.00 75.12 76 PRO A C 1
ATOM 607 O O . PRO A 1 76 ? 20.960 13.140 -14.941 1.00 75.12 76 PRO A O 1
ATOM 610 N N . ASP A 1 77 ? 19.221 14.366 -14.227 1.00 84.12 77 ASP A N 1
ATOM 611 C CA . ASP A 1 77 ? 19.784 14.911 -12.992 1.00 84.12 77 ASP A CA 1
ATOM 612 C C . ASP A 1 77 ? 19.286 14.183 -11.727 1.00 84.12 77 ASP A C 1
ATOM 614 O O . ASP A 1 77 ? 19.568 14.606 -10.605 1.00 84.12 77 ASP A O 1
ATOM 618 N N . GLY A 1 78 ? 18.544 13.086 -11.892 1.00 74.19 78 GLY A N 1
ATOM 619 C CA . GLY A 1 78 ? 18.003 12.285 -10.802 1.00 74.19 78 GLY A CA 1
ATOM 620 C C . GLY A 1 78 ? 19.034 11.345 -10.174 1.00 74.19 78 GLY A C 1
ATOM 621 O O . GLY A 1 78 ? 19.983 10.898 -10.808 1.00 74.19 78 GLY A O 1
ATOM 622 N N . SER A 1 79 ? 18.805 10.973 -8.914 1.00 75.69 79 SER A N 1
ATOM 623 C CA . SER A 1 79 ? 19.614 9.982 -8.188 1.00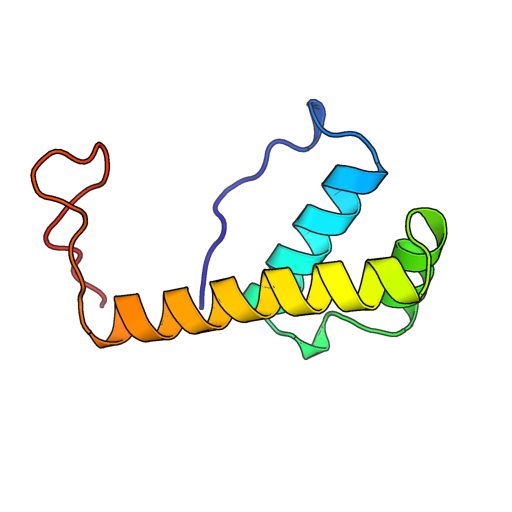 75.69 79 SER A CA 1
ATOM 624 C C . SER A 1 79 ? 19.297 8.523 -8.551 1.00 75.69 79 SER A C 1
ATOM 626 O O . SER A 1 79 ? 19.813 7.611 -7.910 1.00 75.69 79 SER A O 1
ATOM 628 N N . TYR A 1 80 ? 18.411 8.291 -9.522 1.00 73.50 80 TYR A N 1
ATOM 629 C CA . TYR A 1 80 ? 17.943 6.963 -9.917 1.00 73.50 80 TYR A CA 1
ATOM 630 C C . TYR A 1 80 ? 18.680 6.470 -11.166 1.00 73.50 80 TYR A C 1
ATOM 632 O O . TYR A 1 80 ? 19.005 7.252 -12.057 1.00 73.50 80 TYR A O 1
ATOM 640 N N . GLU A 1 81 ? 18.924 5.161 -11.236 1.00 70.19 81 GLU A N 1
ATOM 641 C CA . GLU A 1 81 ? 19.592 4.539 -12.380 1.00 70.19 81 GLU A CA 1
ATOM 642 C C . GLU A 1 81 ? 18.765 4.674 -13.670 1.00 70.19 81 GLU A C 1
ATOM 644 O O . GLU A 1 81 ? 17.535 4.584 -13.662 1.00 70.19 81 GLU A O 1
ATOM 649 N N . THR A 1 82 ? 19.462 4.872 -14.790 1.00 78.06 82 THR A N 1
ATOM 650 C CA . THR A 1 82 ? 18.885 4.955 -16.140 1.00 78.06 82 THR A CA 1
ATOM 651 C C . THR A 1 82 ? 19.289 3.737 -16.971 1.00 78.06 82 THR A C 1
ATOM 653 O O . THR A 1 82 ? 20.247 3.029 -16.652 1.00 78.06 82 THR A O 1
ATOM 656 N N . GLY A 1 83 ? 18.550 3.459 -18.044 1.00 76.94 83 GLY A N 1
ATOM 657 C CA . GLY A 1 83 ? 18.810 2.340 -18.942 1.00 76.94 83 GLY A CA 1
ATOM 658 C C . GLY A 1 83 ? 18.404 0.982 -18.370 1.00 76.94 83 GLY A C 1
ATOM 659 O O . GLY A 1 83 ? 19.007 -0.033 -18.736 1.00 76.94 83 GLY A O 1
ATOM 660 N N . MET A 1 84 ? 17.398 0.940 -17.485 1.00 72.38 84 MET A N 1
ATOM 661 C CA . MET A 1 84 ? 16.920 -0.311 -16.892 1.00 72.38 84 MET A CA 1
ATOM 662 C C . MET A 1 84 ? 16.526 -1.324 -17.976 1.00 72.38 84 MET A C 1
ATOM 664 O O . MET A 1 84 ? 15.649 -1.089 -18.811 1.00 72.38 84 MET A O 1
ATOM 668 N N . ARG A 1 85 ? 17.181 -2.490 -17.950 1.00 69.44 85 ARG A N 1
ATOM 669 C CA . ARG A 1 85 ? 16.857 -3.627 -18.814 1.00 69.44 85 ARG A CA 1
ATOM 670 C C . ARG A 1 85 ? 16.023 -4.629 -18.037 1.00 69.44 85 ARG A C 1
ATOM 672 O O . ARG A 1 85 ? 16.529 -5.324 -17.163 1.00 69.44 85 ARG A O 1
ATOM 679 N N . TYR A 1 86 ? 14.749 -4.705 -18.390 1.00 65.12 86 TYR A N 1
ATOM 680 C CA . TYR A 1 86 ? 13.861 -5.754 -17.909 1.00 65.12 86 TYR A CA 1
ATOM 681 C C . TYR A 1 86 ? 14.135 -7.055 -18.696 1.00 65.12 86 TYR A C 1
ATOM 683 O O . TYR A 1 86 ? 14.335 -6.958 -19.914 1.00 65.12 86 TYR A O 1
ATOM 691 N N . PRO A 1 87 ? 14.215 -8.224 -18.027 1.00 65.81 87 PRO A N 1
ATOM 692 C CA . PRO A 1 87 ? 14.397 -9.524 -18.680 1.00 65.81 87 PRO A CA 1
ATOM 693 C C . PRO A 1 87 ? 13.235 -9.895 -19.610 1.00 65.81 87 PRO A C 1
ATOM 695 O O . PRO A 1 87 ? 12.117 -9.359 -19.422 1.00 65.81 87 PRO A O 1
#

pLDDT: mean 86.66, std 11.03, range [46.66, 97.75]

Mean predicted aligned error: 5.84 Å

Sequence (87 aa):
MCIIGHVDESGLTPREATAVRLAERMARDPHEVDDDFFSQLRQHFTDEEIVEVVFAASIFNWGNKFNITMRMDAAPDGSYETGMRYP

Solvent-accessible surface area (backbone atoms only — not comparable to full-atom values): 5381 Å² total; per-residue (Å²): 126,60,80,91,71,88,78,78,56,90,85,45,53,76,55,54,42,51,51,50,51,49,42,49,32,56,35,64,43,57,80,69,67,36,74,69,49,53,56,54,46,58,76,66,40,55,77,68,52,46,53,51,52,54,50,56,44,47,53,52,53,50,49,52,54,51,38,62,74,68,62,61,60,54,58,94,89,49,98,54,81,64,80,80,78,78,132

Foldseek 3Di:
DDAPPDDDCPPPDLLVVLLVVCLRCVLVPNVVCDPVSVVSNVVRDDPVRVVVSNVVSVVVSVVVVVCVVVQPADDPPDPDDHPDDDD

Radius of gyration: 15.08 Å; Cα contacts (8 Å, |Δi|>4): 51; chains: 1; bounding box: 33×26×35 Å